Protein AF-A0A1J1LFQ1-F1 (afdb_monomer_lite)

pLDDT: mean 89.65, std 11.05, range [34.69, 97.81]

Organism: NCBI:txid671072

Structure (mmCIF, N/CA/C/O backbone):
data_AF-A0A1J1LFQ1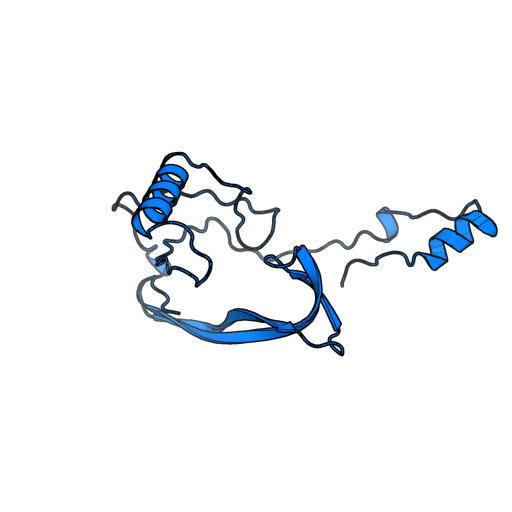-F1
#
_entry.id   AF-A0A1J1LFQ1-F1
#
loop_
_atom_site.group_PDB
_atom_site.id
_atom_site.type_symbol
_atom_site.label_atom_id
_atom_site.label_alt_id
_atom_site.label_comp_id
_atom_site.label_asym_id
_atom_site.label_entity_id
_atom_site.label_seq_id
_atom_site.pdbx_PDB_ins_code
_atom_site.Cartn_x
_atom_site.Cartn_y
_atom_site.Cartn_z
_atom_site.occupancy
_atom_site.B_iso_or_equiv
_atom_site.auth_seq_id
_atom_site.auth_comp_id
_atom_site.auth_asym_id
_atom_site.auth_atom_id
_atom_site.pdbx_PDB_model_num
ATOM 1 N N . MET A 1 1 ? 5.765 -21.261 -11.600 1.00 34.69 1 MET A N 1
ATOM 2 C CA . MET A 1 1 ? 4.739 -21.231 -12.671 1.00 34.69 1 MET A CA 1
ATOM 3 C C . MET A 1 1 ? 4.494 -19.785 -13.123 1.00 34.69 1 MET A C 1
ATOM 5 O O . MET A 1 1 ? 3.466 -19.177 -12.833 1.00 34.69 1 MET A O 1
ATOM 9 N N . GLY A 1 2 ? 5.500 -19.190 -13.773 1.00 42.66 2 GLY A N 1
ATOM 10 C CA . GLY A 1 2 ? 5.435 -17.829 -14.324 1.00 42.66 2 GLY A CA 1
ATOM 11 C C . GLY A 1 2 ? 4.774 -17.834 -15.700 1.00 42.66 2 GLY A C 1
ATOM 12 O O . GLY A 1 2 ? 4.699 -18.885 -16.325 1.00 42.66 2 GLY A O 1
ATOM 13 N N . GLN A 1 3 ? 4.252 -16.693 -16.153 1.00 44.97 3 GLN A N 1
ATOM 14 C CA . GLN A 1 3 ? 3.722 -16.590 -17.514 1.00 44.97 3 GLN A CA 1
ATOM 15 C C . GLN A 1 3 ? 4.859 -16.904 -18.483 1.00 44.97 3 GLN A C 1
ATOM 17 O O . GLN A 1 3 ? 5.883 -16.218 -18.464 1.00 44.97 3 GLN A O 1
ATOM 22 N N . SER A 1 4 ? 4.678 -17.937 -19.299 1.00 57.62 4 SER A N 1
ATOM 23 C CA . SER A 1 4 ? 5.441 -18.091 -20.527 1.00 57.62 4 SER A CA 1
ATOM 24 C C . SER A 1 4 ? 5.160 -16.848 -21.367 1.00 57.62 4 SER A C 1
ATOM 26 O O . SER A 1 4 ? 4.022 -16.513 -21.689 1.00 57.62 4 SER A O 1
ATOM 28 N N . LYS A 1 5 ? 6.211 -16.076 -21.625 1.00 65.38 5 LYS A N 1
ATOM 29 C CA . LYS A 1 5 ? 6.199 -15.109 -22.713 1.00 65.38 5 LYS A CA 1
ATOM 30 C C . LYS A 1 5 ? 6.789 -15.850 -23.896 1.00 65.38 5 LYS A C 1
ATOM 32 O O . LYS A 1 5 ? 7.931 -16.299 -23.801 1.00 65.38 5 LYS A O 1
ATOM 37 N N . ILE A 1 6 ? 6.046 -15.969 -24.994 1.00 75.44 6 ILE A N 1
ATOM 38 C CA . ILE A 1 6 ? 6.620 -16.514 -26.225 1.00 75.44 6 ILE A CA 1
ATOM 39 C C . ILE A 1 6 ? 7.834 -15.668 -26.598 1.00 75.44 6 ILE A C 1
ATOM 41 O O . ILE A 1 6 ? 7.765 -14.436 -26.644 1.00 75.44 6 ILE A O 1
ATOM 45 N N . ALA A 1 7 ? 8.948 -16.335 -26.875 1.00 78.88 7 ALA A N 1
ATOM 46 C CA . ALA A 1 7 ? 10.135 -15.660 -27.350 1.00 78.88 7 ALA A CA 1
ATOM 47 C C . ALA A 1 7 ? 9.865 -15.011 -28.717 1.00 78.88 7 ALA A C 1
ATOM 49 O O . ALA A 1 7 ? 9.304 -15.624 -29.625 1.00 78.88 7 ALA A O 1
ATOM 50 N N . VAL A 1 8 ? 10.323 -13.770 -28.893 1.00 79.56 8 VAL A N 1
ATOM 51 C CA . VAL A 1 8 ? 10.188 -13.032 -30.163 1.00 79.56 8 VAL A CA 1
ATOM 52 C C . VAL A 1 8 ? 10.818 -13.800 -31.334 1.00 79.56 8 VAL A C 1
ATOM 54 O O . VAL A 1 8 ? 10.332 -13.715 -32.460 1.00 79.56 8 VAL A O 1
ATOM 57 N N . SER A 1 9 ? 11.871 -14.580 -31.078 1.00 81.94 9 SER A N 1
ATOM 58 C CA . SER A 1 9 ? 12.493 -15.469 -32.065 1.00 81.94 9 SER A CA 1
ATOM 59 C C . SER A 1 9 ? 11.506 -16.492 -32.629 1.00 81.94 9 SER A C 1
ATOM 61 O O . SER A 1 9 ? 11.421 -16.632 -33.843 1.00 81.94 9 SER A O 1
ATOM 63 N N . THR A 1 10 ? 10.707 -17.134 -31.776 1.00 82.56 10 THR A N 1
ATOM 64 C CA . THR A 1 10 ? 9.699 -18.124 -32.179 1.00 82.56 10 THR A CA 1
ATOM 65 C C . THR A 1 10 ? 8.657 -17.518 -33.118 1.00 82.56 10 THR A C 1
ATOM 67 O O . THR A 1 10 ? 8.334 -18.104 -34.149 1.00 82.56 10 THR A O 1
ATOM 70 N N . VAL A 1 11 ? 8.190 -16.301 -32.821 1.00 82.25 11 VAL A N 1
ATOM 71 C CA . VAL A 1 11 ? 7.231 -15.582 -33.678 1.00 82.25 11 VAL A CA 1
ATOM 72 C C . VAL A 1 11 ? 7.855 -15.220 -35.029 1.00 82.25 11 VAL A C 1
ATOM 74 O O . VAL A 1 11 ? 7.213 -15.375 -36.067 1.00 82.25 11 VAL A O 1
ATOM 77 N N . LYS A 1 12 ? 9.123 -14.786 -35.047 1.00 83.00 12 LYS A N 1
ATOM 78 C CA . LYS A 1 12 ? 9.848 -14.507 -36.299 1.00 83.00 12 LYS A CA 1
ATOM 79 C C . LYS A 1 12 ? 9.986 -15.756 -37.170 1.00 83.00 12 LYS A C 1
ATOM 81 O O . LYS A 1 12 ? 9.823 -15.659 -38.385 1.00 83.00 12 LYS A O 1
ATOM 86 N N . THR A 1 13 ? 10.239 -16.918 -36.569 1.00 85.12 13 THR A N 1
ATOM 87 C CA . THR A 1 13 ? 10.294 -18.202 -37.282 1.00 85.12 13 THR A CA 1
ATOM 88 C C . THR A 1 13 ? 8.940 -18.576 -37.880 1.00 85.12 13 THR A C 1
ATOM 90 O O . THR A 1 13 ? 8.891 -18.992 -39.034 1.00 85.12 13 THR A O 1
ATOM 93 N N . TRP A 1 14 ? 7.828 -18.379 -37.164 1.00 85.44 14 TRP A N 1
ATOM 94 C CA . TRP A 1 14 ? 6.490 -18.602 -37.734 1.00 85.44 14 TRP A CA 1
ATOM 95 C C . TRP A 1 14 ? 6.224 -17.705 -38.946 1.00 85.44 14 TRP A C 1
ATOM 97 O O . TRP A 1 14 ? 5.754 -18.179 -39.974 1.00 85.44 14 TRP A O 1
ATOM 107 N N . ALA A 1 15 ? 6.615 -16.432 -38.870 1.00 79.56 15 ALA A N 1
ATOM 108 C CA . ALA A 1 15 ? 6.422 -15.485 -39.966 1.00 79.56 15 ALA A CA 1
ATOM 109 C C . ALA A 1 15 ? 7.244 -15.803 -41.232 1.00 79.56 15 ALA A C 1
ATOM 111 O O . ALA A 1 15 ? 6.883 -15.348 -42.313 1.00 79.56 15 ALA A O 1
ATOM 112 N N . THR A 1 16 ? 8.348 -16.549 -41.114 1.00 82.81 16 THR A N 1
ATOM 113 C CA . THR A 1 16 ? 9.297 -16.772 -42.223 1.00 82.81 16 THR A CA 1
ATOM 114 C C . THR A 1 16 ? 9.372 -18.218 -42.707 1.00 82.81 16 THR A C 1
ATOM 116 O O . THR A 1 16 ? 9.539 -18.442 -43.900 1.00 82.81 16 THR A O 1
ATOM 119 N N . GLN A 1 17 ? 9.265 -19.199 -41.810 1.00 79.38 17 GLN A N 1
ATOM 120 C CA . GLN A 1 17 ? 9.568 -20.610 -42.093 1.00 79.38 17 GLN A CA 1
ATOM 121 C C . GLN A 1 17 ? 8.391 -21.555 -41.820 1.00 79.38 17 GLN A C 1
ATOM 123 O O . GLN A 1 17 ? 8.373 -22.664 -42.345 1.00 79.38 17 GLN A O 1
ATOM 128 N N . ASN A 1 18 ? 7.407 -21.150 -41.011 1.00 75.38 18 ASN A N 1
ATOM 129 C CA . ASN A 1 18 ? 6.236 -21.975 -40.709 1.00 75.38 18 ASN A CA 1
ATOM 130 C C . ASN A 1 18 ? 4.977 -21.105 -40.519 1.00 75.38 18 ASN A C 1
ATOM 132 O O . ASN A 1 18 ? 4.600 -20.829 -39.375 1.00 75.38 18 ASN A O 1
ATOM 136 N N . PRO A 1 19 ? 4.307 -20.700 -41.618 1.00 73.38 19 PRO A N 1
ATOM 137 C CA . PRO A 1 19 ? 3.166 -19.776 -41.585 1.00 73.38 19 PRO A CA 1
ATOM 138 C C . PRO A 1 19 ? 1.955 -20.299 -40.800 1.00 73.38 19 PRO A C 1
ATOM 140 O O . PRO A 1 19 ? 1.086 -19.528 -40.407 1.00 73.38 19 PRO A O 1
ATOM 143 N N . SER A 1 20 ? 1.888 -21.613 -40.565 1.00 78.38 20 SER A N 1
ATOM 144 C CA . SER A 1 20 ? 0.865 -22.268 -39.742 1.00 78.38 20 SER A CA 1
ATOM 145 C C . SER A 1 20 ? 1.135 -22.215 -38.233 1.00 78.38 20 SER A C 1
ATOM 147 O O . SER A 1 20 ? 0.287 -22.647 -37.446 1.00 78.38 20 SER A O 1
ATOM 149 N N . GLY A 1 21 ? 2.298 -21.705 -37.814 1.00 75.56 21 GLY A N 1
ATOM 150 C CA . GLY A 1 21 ? 2.629 -21.491 -36.411 1.00 75.56 21 GLY A CA 1
ATOM 151 C C . GLY A 1 21 ? 1.684 -20.478 -35.767 1.00 75.56 21 GLY A C 1
ATOM 152 O O . GLY A 1 21 ? 1.499 -19.371 -36.267 1.00 75.56 21 GLY A O 1
ATOM 153 N N . ARG A 1 22 ? 1.064 -20.860 -34.652 1.00 72.75 22 ARG A N 1
ATOM 154 C CA . ARG A 1 22 ? 0.076 -20.044 -33.941 1.00 72.75 22 ARG A CA 1
ATOM 155 C C . ARG A 1 22 ? 0.256 -20.175 -32.442 1.00 72.75 22 ARG A C 1
ATOM 157 O O . ARG A 1 22 ? 0.596 -21.244 -31.945 1.00 72.75 22 ARG A O 1
ATOM 164 N N . TYR A 1 23 ? -0.014 -19.088 -31.728 1.00 74.56 23 TYR A N 1
ATOM 165 C CA . TYR A 1 23 ? -0.082 -19.118 -30.276 1.00 74.56 23 TYR A CA 1
ATOM 166 C C . TYR A 1 23 ? -1.458 -19.596 -29.823 1.00 74.56 23 TYR A C 1
ATOM 168 O O . TYR A 1 23 ? -2.465 -18.921 -30.046 1.00 74.56 23 TYR A O 1
ATOM 176 N N . LEU A 1 24 ? -1.501 -20.759 -29.181 1.00 72.56 24 LEU A N 1
ATOM 177 C CA . LEU A 1 24 ? -2.726 -21.320 -28.635 1.00 72.56 24 LEU A CA 1
ATOM 178 C C . LEU A 1 24 ? -2.850 -20.917 -27.166 1.00 72.56 24 LEU A C 1
ATOM 180 O O . LEU A 1 24 ? -2.272 -21.528 -26.275 1.00 72.56 24 LEU A O 1
ATOM 184 N N . ILE A 1 25 ? -3.657 -19.883 -26.916 1.00 68.75 25 ILE A N 1
ATOM 185 C CA . ILE A 1 25 ? -3.919 -19.348 -25.568 1.00 68.75 25 ILE A CA 1
ATOM 186 C C . ILE A 1 25 ? -4.398 -20.448 -24.607 1.00 68.75 25 ILE A C 1
ATOM 188 O O . ILE A 1 25 ? -4.095 -20.395 -23.421 1.00 68.75 25 ILE A O 1
ATOM 192 N N . ASN A 1 26 ? -5.135 -21.447 -25.101 1.00 69.62 26 ASN A N 1
ATOM 193 C CA . ASN A 1 26 ? -5.622 -22.557 -24.280 1.00 69.62 26 ASN A CA 1
ATOM 194 C C . ASN A 1 26 ? -4.504 -23.481 -23.774 1.00 69.62 26 ASN A C 1
ATOM 196 O O . ASN A 1 26 ? -4.653 -24.042 -22.695 1.00 69.62 26 ASN A O 1
ATOM 200 N N . GLU A 1 27 ? -3.401 -23.615 -24.513 1.00 71.69 27 GLU A N 1
ATOM 201 C CA . GLU A 1 27 ? -2.263 -24.472 -24.146 1.00 71.69 27 GLU A CA 1
ATOM 202 C C . GLU A 1 27 ? -1.283 -23.755 -23.205 1.00 71.69 27 GLU A C 1
ATOM 204 O O . GLU A 1 27 ? -0.598 -24.404 -22.421 1.00 71.69 27 GLU A O 1
ATOM 209 N N . ASP A 1 28 ? -1.267 -22.416 -23.226 1.00 68.12 28 ASP A N 1
ATOM 210 C CA . ASP A 1 28 ? -0.431 -21.573 -22.351 1.00 68.12 28 ASP A CA 1
ATOM 211 C C . ASP A 1 28 ? -1.232 -20.882 -21.222 1.00 68.12 28 ASP A C 1
ATOM 213 O O . ASP A 1 28 ? -0.798 -19.934 -20.556 1.00 68.12 28 ASP A O 1
ATOM 217 N N . ARG A 1 29 ? -2.463 -21.346 -20.980 1.00 64.50 29 ARG A N 1
ATOM 218 C CA . ARG A 1 29 ? -3.278 -20.890 -19.852 1.00 64.50 29 ARG A CA 1
ATOM 219 C C . ARG A 1 29 ? -2.776 -21.548 -18.572 1.00 64.50 29 ARG A C 1
ATOM 221 O O . ARG A 1 29 ? -3.177 -22.651 -18.218 1.00 64.50 29 ARG A O 1
ATOM 228 N N . SER A 1 30 ? -1.960 -20.829 -17.805 1.00 64.69 30 SER A N 1
ATOM 229 C CA . SER A 1 30 ? -1.726 -21.204 -16.410 1.00 64.69 30 SER A CA 1
ATOM 230 C C . SER A 1 30 ? -2.987 -20.902 -15.589 1.00 64.69 30 SER A C 1
ATOM 232 O O . SER A 1 30 ? -3.259 -19.731 -15.306 1.00 64.69 30 SER A O 1
ATOM 234 N N . GLN A 1 31 ? -3.748 -21.923 -15.185 1.00 68.81 31 GLN A N 1
ATOM 235 C CA . GLN A 1 31 ? -4.718 -21.759 -14.100 1.00 68.81 31 GLN A CA 1
ATOM 236 C C . GLN A 1 31 ? -3.943 -21.446 -12.819 1.00 68.81 31 GLN A C 1
ATOM 238 O O . GLN A 1 31 ? -3.181 -22.272 -12.319 1.00 68.81 31 GLN A O 1
ATOM 243 N N . ARG A 1 32 ? -4.081 -20.216 -12.325 1.00 73.31 32 ARG A N 1
ATOM 244 C CA . ARG A 1 32 ? -3.477 -19.798 -11.062 1.00 73.31 32 ARG A CA 1
ATOM 245 C C . ARG A 1 32 ? -4.560 -19.747 -10.004 1.00 73.31 32 ARG A C 1
ATOM 247 O O . ARG A 1 32 ? -5.450 -18.907 -10.072 1.00 73.31 32 ARG A O 1
ATOM 254 N N . ASN A 1 33 ? -4.447 -20.629 -9.022 1.00 85.69 33 ASN A N 1
ATOM 255 C CA . ASN A 1 33 ? -5.247 -20.555 -7.808 1.00 85.69 33 ASN A CA 1
ATOM 256 C C . ASN A 1 33 ? -4.560 -19.586 -6.845 1.00 85.69 33 ASN A C 1
ATOM 258 O O . ASN A 1 33 ? -3.351 -19.680 -6.628 1.00 85.69 33 ASN A O 1
ATOM 262 N N . HIS A 1 34 ? -5.313 -18.626 -6.317 1.00 87.75 34 HIS A N 1
ATOM 263 C CA . HIS A 1 34 ? -4.808 -17.612 -5.397 1.00 87.75 34 HIS A CA 1
ATOM 264 C C . HIS A 1 34 ? -5.490 -17.802 -4.042 1.00 87.75 34 HIS A C 1
ATOM 266 O O . HIS A 1 34 ? -6.712 -17.915 -3.975 1.00 87.75 34 HIS A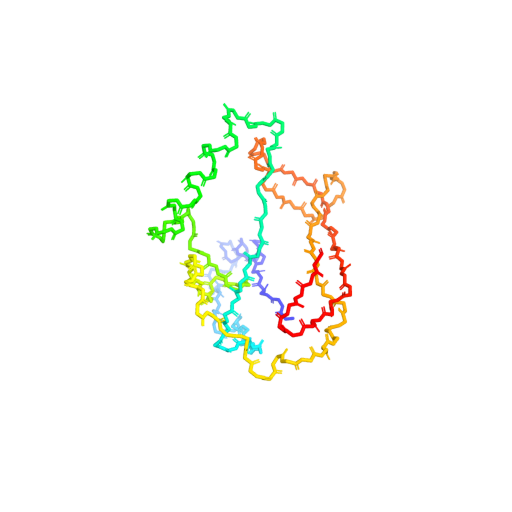 O 1
ATOM 272 N N . VAL A 1 35 ? -4.705 -17.802 -2.966 1.00 93.94 35 VAL A N 1
ATOM 273 C CA . VAL A 1 35 ? -5.226 -17.629 -1.607 1.00 93.94 35 VAL A CA 1
ATOM 274 C C . VAL A 1 35 ? -5.151 -16.141 -1.306 1.00 93.94 35 VAL A C 1
ATOM 276 O O . VAL A 1 35 ? -4.072 -15.552 -1.366 1.00 93.94 35 VAL A O 1
ATOM 279 N N . VAL A 1 36 ? -6.301 -15.525 -1.054 1.00 94.50 36 VAL A N 1
ATOM 280 C CA . VAL A 1 36 ? -6.418 -14.074 -0.880 1.00 94.50 36 VAL A CA 1
ATOM 281 C C . VAL A 1 36 ? -7.176 -13.751 0.392 1.00 94.50 36 VAL A C 1
ATOM 283 O O . VAL A 1 36 ? -8.016 -14.529 0.844 1.00 94.50 36 VAL A O 1
ATOM 286 N N . LEU A 1 37 ? -6.881 -12.583 0.956 1.00 95.19 37 LEU A N 1
ATOM 287 C CA . LEU A 1 37 ? -7.660 -12.045 2.059 1.00 95.19 37 LEU A CA 1
ATOM 288 C C . LEU A 1 37 ? -9.044 -11.622 1.557 1.00 95.19 37 LEU A C 1
ATOM 290 O O . LEU A 1 37 ? -9.200 -11.170 0.421 1.00 95.19 37 LEU A O 1
ATOM 294 N N . LYS A 1 38 ? -10.052 -11.766 2.416 1.00 94.81 38 LYS A N 1
ATOM 295 C CA . LYS A 1 38 ? -11.450 -11.464 2.106 1.00 94.81 38 LYS A CA 1
ATOM 296 C C . LYS A 1 38 ? -11.977 -10.426 3.089 1.00 94.81 38 LYS A C 1
ATOM 298 O O . LYS A 1 38 ? -11.708 -10.538 4.277 1.00 94.81 38 LYS A O 1
ATOM 303 N N . ASN A 1 39 ? -1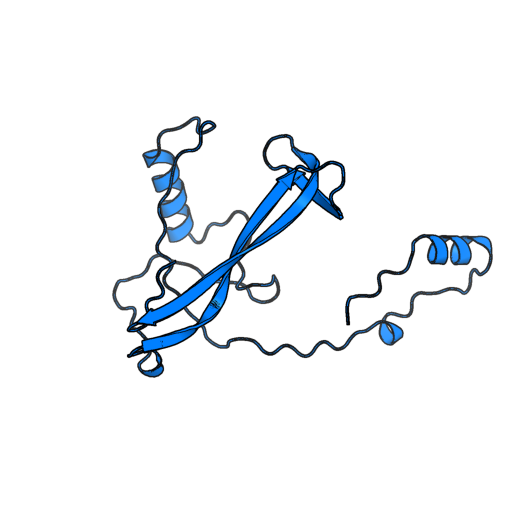2.758 -9.468 2.586 1.00 94.69 39 ASN A N 1
ATOM 304 C CA . ASN A 1 39 ? -13.442 -8.444 3.386 1.00 94.69 39 ASN A CA 1
ATOM 305 C C . ASN A 1 39 ? -12.502 -7.684 4.339 1.00 94.69 39 ASN A C 1
ATOM 307 O O . ASN A 1 39 ? -12.801 -7.518 5.517 1.00 94.69 39 ASN A O 1
ATOM 311 N N . VAL A 1 40 ? -11.352 -7.245 3.825 1.00 94.88 40 VAL A N 1
ATOM 312 C CA . VAL A 1 40 ? -10.373 -6.486 4.610 1.00 94.88 40 VAL A CA 1
ATOM 313 C C . VAL A 1 40 ? -10.663 -4.990 4.577 1.00 94.88 40 VAL A C 1
ATOM 315 O O . VAL A 1 40 ? -11.083 -4.450 3.554 1.00 94.88 40 VAL A O 1
ATOM 318 N N . ALA A 1 41 ? -10.370 -4.324 5.688 1.00 95.19 41 ALA A N 1
ATOM 319 C CA . ALA A 1 41 ? -10.350 -2.877 5.818 1.00 95.19 41 ALA A CA 1
ATOM 320 C C . ALA A 1 41 ? -9.156 -2.495 6.701 1.00 95.19 41 ALA A C 1
ATOM 322 O O . ALA A 1 41 ? -8.848 -3.198 7.663 1.00 95.19 41 ALA A O 1
ATOM 323 N N . TYR A 1 42 ? -8.474 -1.405 6.355 1.00 95.56 42 TYR A N 1
ATOM 324 C CA . TYR A 1 42 ? -7.282 -0.943 7.061 1.00 95.56 42 TYR A CA 1
ATOM 325 C C . TYR A 1 42 ? -7.375 0.557 7.305 1.00 95.56 42 TYR A C 1
ATOM 327 O O . TYR A 1 42 ? -7.795 1.300 6.418 1.00 95.56 42 TYR A O 1
ATOM 335 N N . ILE A 1 43 ? -6.898 0.994 8.468 1.00 95.75 43 ILE A N 1
ATOM 336 C CA . ILE A 1 43 ? -6.556 2.393 8.715 1.00 95.75 43 ILE A CA 1
ATOM 337 C C . ILE A 1 43 ? -5.057 2.532 8.471 1.00 95.75 43 ILE A C 1
ATOM 339 O O . ILE A 1 43 ? -4.256 1.793 9.044 1.00 95.75 43 ILE A O 1
ATOM 343 N N . ILE A 1 44 ? -4.683 3.458 7.591 1.00 95.50 44 ILE A N 1
ATOM 344 C CA . ILE A 1 44 ? -3.288 3.731 7.251 1.00 95.50 44 ILE A CA 1
ATOM 345 C C . ILE A 1 44 ? -2.931 5.095 7.827 1.00 95.50 44 ILE A C 1
ATOM 347 O O . ILE A 1 44 ? -3.446 6.112 7.366 1.00 95.50 44 ILE A O 1
ATOM 351 N N . ASP A 1 45 ? -2.033 5.101 8.806 1.00 95.19 45 ASP A N 1
ATOM 352 C CA . ASP A 1 45 ? -1.411 6.323 9.308 1.00 95.19 45 ASP A CA 1
ATOM 353 C C . ASP A 1 45 ? -0.178 6.658 8.459 1.00 95.19 45 ASP A C 1
ATOM 355 O O . ASP A 1 45 ? 0.650 5.789 8.163 1.00 95.19 45 ASP A O 1
ATOM 359 N N . PHE A 1 46 ? -0.076 7.909 8.016 1.00 94.69 46 PHE A N 1
ATOM 360 C CA . PHE A 1 46 ? 1.035 8.378 7.200 1.00 94.69 46 PHE A CA 1
ATOM 361 C C . PHE A 1 46 ? 1.297 9.872 7.399 1.00 94.69 46 PHE A C 1
ATOM 363 O O . PHE A 1 46 ? 0.388 10.676 7.598 1.00 94.69 46 PHE A O 1
ATOM 370 N N . SER A 1 47 ? 2.562 10.260 7.241 1.00 94.88 47 SER A N 1
ATOM 371 C CA . SER A 1 47 ? 3.012 11.650 7.231 1.00 94.88 47 SER A CA 1
ATOM 372 C C . SER A 1 47 ? 3.547 12.046 5.856 1.00 94.88 47 SER A C 1
ATOM 374 O O . SER A 1 47 ? 4.149 11.250 5.131 1.00 94.88 47 SER A O 1
ATOM 376 N N . LEU A 1 48 ? 3.342 13.311 5.486 1.00 95.06 48 LEU A N 1
ATOM 377 C CA . LEU A 1 48 ? 3.958 13.897 4.300 1.00 95.06 48 LEU A CA 1
ATOM 378 C C . LEU A 1 48 ? 5.299 14.526 4.683 1.00 95.06 48 LEU A C 1
ATOM 380 O O . LEU A 1 48 ? 5.390 15.271 5.654 1.00 95.06 48 LEU A O 1
ATOM 384 N N . HIS A 1 49 ? 6.330 14.266 3.884 1.00 95.00 49 HIS A N 1
ATOM 385 C CA . HIS A 1 49 ? 7.635 14.907 4.011 1.00 95.00 49 HIS A CA 1
ATOM 386 C C . HIS A 1 49 ? 8.010 15.542 2.676 1.00 95.00 49 HIS A C 1
ATOM 388 O O . HIS A 1 49 ? 7.892 14.908 1.625 1.00 95.00 49 HIS A O 1
ATOM 394 N N . LEU A 1 50 ? 8.458 16.798 2.713 1.00 94.62 50 LEU A N 1
ATOM 395 C CA . LEU A 1 50 ? 8.925 17.476 1.511 1.00 94.62 50 LEU A CA 1
ATOM 396 C C . LEU A 1 50 ? 10.243 16.861 1.049 1.00 94.62 50 LEU A C 1
ATOM 398 O O . LEU A 1 50 ? 11.163 16.644 1.835 1.00 94.62 50 LEU A O 1
ATOM 402 N N . THR A 1 51 ? 10.333 16.604 -0.250 1.00 92.50 51 THR A N 1
ATOM 403 C CA . THR A 1 51 ? 11.603 16.270 -0.889 1.00 92.50 51 THR A CA 1
ATOM 404 C C . THR A 1 51 ? 12.337 17.553 -1.265 1.00 92.50 51 THR A C 1
ATOM 406 O O . THR A 1 51 ? 11.748 18.633 -1.319 1.00 92.50 51 THR A O 1
ATOM 409 N N . THR A 1 52 ? 13.613 17.433 -1.627 1.00 91.81 52 THR A N 1
ATOM 410 C CA . THR A 1 52 ? 14.419 18.552 -2.148 1.00 91.81 52 THR A CA 1
ATOM 411 C C . THR A 1 52 ? 13.872 19.162 -3.445 1.00 91.81 52 THR A C 1
ATOM 413 O O . THR A 1 52 ? 14.349 20.205 -3.877 1.00 91.81 52 THR A O 1
ATOM 416 N N . LYS A 1 53 ? 12.878 18.525 -4.074 1.00 87.62 53 LYS A N 1
ATOM 417 C CA . LYS A 1 53 ? 12.253 18.949 -5.336 1.00 87.62 53 LYS A CA 1
ATOM 418 C C . LYS A 1 53 ? 10.889 19.597 -5.150 1.00 87.62 53 LYS A C 1
ATOM 420 O O . LYS A 1 53 ? 10.254 19.958 -6.138 1.0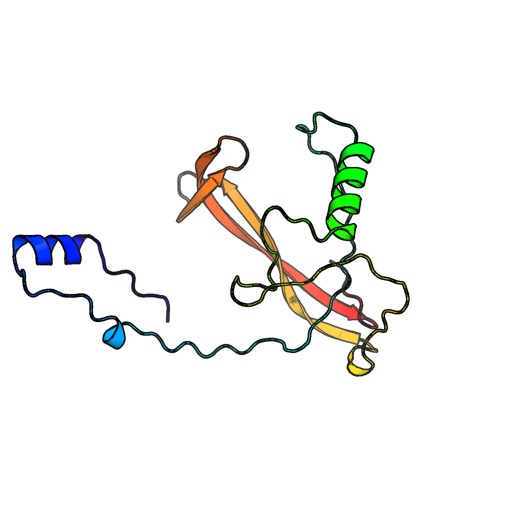0 87.62 53 LYS A O 1
ATOM 425 N N . ALA A 1 54 ? 10.402 19.684 -3.916 1.00 92.56 54 ALA A N 1
ATOM 426 C CA . ALA A 1 54 ? 9.135 20.332 -3.643 1.00 92.56 54 ALA A CA 1
ATOM 427 C C . ALA A 1 54 ? 9.216 21.814 -4.036 1.00 92.56 54 ALA A C 1
ATOM 429 O O . ALA A 1 54 ? 10.073 22.547 -3.555 1.00 92.56 54 ALA A O 1
ATOM 430 N N . THR A 1 55 ? 8.305 22.255 -4.901 1.00 95.31 55 THR A N 1
ATOM 431 C CA . THR A 1 55 ? 8.222 23.655 -5.355 1.00 95.31 55 THR A CA 1
ATOM 432 C C . THR A 1 55 ? 7.210 24.480 -4.561 1.00 95.31 55 THR A C 1
ATOM 434 O O . THR A 1 55 ? 6.971 25.639 -4.872 1.00 95.31 55 THR A O 1
ATOM 437 N N . GLU A 1 56 ? 6.554 23.868 -3.580 1.00 96.81 56 GLU A N 1
ATOM 438 C CA . GLU A 1 56 ? 5.401 24.412 -2.866 1.00 96.81 56 GLU A CA 1
ATOM 439 C C . GLU A 1 56 ? 5.511 24.040 -1.382 1.00 96.81 56 GLU A C 1
ATOM 441 O O . GLU A 1 56 ? 6.184 23.057 -1.053 1.00 96.81 56 GLU A O 1
ATOM 446 N N . PRO A 1 57 ? 4.857 24.782 -0.474 1.00 96.62 57 PRO A N 1
ATOM 447 C CA . PRO A 1 57 ? 4.846 24.449 0.945 1.00 96.62 57 PRO A CA 1
ATOM 448 C C . PRO A 1 57 ? 4.053 23.166 1.232 1.00 96.62 57 PRO A C 1
ATOM 450 O O . PRO A 1 57 ? 3.144 22.785 0.488 1.00 96.62 57 PRO A O 1
ATOM 453 N N . ILE A 1 58 ? 4.372 22.519 2.357 1.00 97.06 58 ILE A N 1
ATOM 454 C CA . ILE A 1 58 ? 3.736 21.266 2.795 1.00 97.06 58 ILE A CA 1
ATOM 455 C C . ILE A 1 58 ? 2.213 21.385 2.921 1.00 97.06 58 ILE A C 1
ATOM 457 O O . ILE A 1 58 ? 1.500 20.482 2.482 1.00 97.06 58 ILE A O 1
ATOM 461 N N . ASP A 1 59 ? 1.715 22.529 3.393 1.00 97.56 59 ASP A N 1
ATOM 462 C CA . ASP A 1 59 ? 0.284 22.784 3.589 1.00 97.56 59 ASP A CA 1
ATOM 463 C C . ASP A 1 59 ? -0.510 22.677 2.284 1.00 97.56 59 ASP A C 1
ATOM 465 O O . ASP A 1 59 ? -1.625 22.153 2.263 1.00 97.56 59 ASP A O 1
ATOM 469 N N . LYS A 1 60 ? 0.081 23.099 1.157 1.00 97.25 60 LYS A N 1
ATOM 470 C CA . LYS A 1 60 ? -0.557 22.984 -0.161 1.00 97.25 60 LYS A CA 1
ATOM 471 C C . LYS A 1 60 ? -0.705 21.523 -0.572 1.00 97.25 60 LYS A C 1
ATOM 473 O O . LYS A 1 60 ? -1.761 21.123 -1.063 1.00 97.25 60 LYS A O 1
ATOM 478 N N . TYR A 1 61 ? 0.334 20.713 -0.372 1.00 96.62 61 TYR A N 1
ATOM 479 C CA . TYR A 1 61 ? 0.278 19.283 -0.676 1.00 96.62 61 TYR A CA 1
ATOM 480 C C . TYR A 1 61 ? -0.701 18.547 0.233 1.00 96.62 61 TYR A C 1
ATOM 482 O O . TYR A 1 61 ? -1.464 17.715 -0.258 1.00 96.62 61 TYR A O 1
ATOM 490 N N . TYR A 1 62 ? -0.722 18.892 1.522 1.00 97.06 62 TYR A N 1
ATOM 491 C CA . TYR A 1 62 ? -1.696 18.370 2.471 1.00 97.06 62 TYR A CA 1
ATOM 492 C C . TYR A 1 62 ? -3.126 18.687 2.019 1.00 97.06 62 TYR A C 1
ATOM 494 O O . TYR A 1 62 ? -3.914 17.768 1.819 1.00 97.06 62 TYR A O 1
ATOM 502 N N . ALA A 1 63 ? -3.436 19.954 1.720 1.00 97.50 63 ALA A N 1
ATOM 503 C CA . ALA A 1 63 ? -4.762 20.362 1.255 1.00 97.50 63 ALA A CA 1
ATOM 504 C C . ALA A 1 63 ? -5.192 19.643 -0.039 1.00 97.50 63 ALA A C 1
ATOM 506 O O . ALA A 1 63 ? -6.350 19.246 -0.187 1.00 97.50 63 ALA A O 1
ATOM 507 N N . ILE A 1 64 ? -4.267 19.435 -0.986 1.00 96.75 64 ILE A N 1
ATOM 508 C CA . ILE A 1 64 ? -4.538 18.662 -2.208 1.00 96.75 64 ILE A CA 1
ATOM 509 C C . ILE A 1 64 ? -4.832 17.194 -1.879 1.00 96.75 64 ILE A C 1
ATOM 511 O O . ILE A 1 64 ? -5.752 1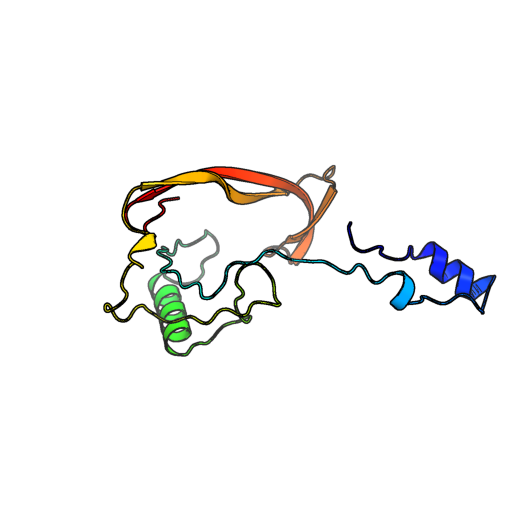6.626 -2.471 1.00 96.75 64 ILE A O 1
ATOM 515 N N . CYS A 1 65 ? -4.056 16.584 -0.980 1.00 96.44 65 CYS A N 1
ATOM 516 C CA . CYS A 1 65 ? -4.238 15.200 -0.552 1.00 96.44 65 CYS A CA 1
ATOM 517 C C . CYS A 1 65 ? -5.601 15.016 0.127 1.00 96.44 65 CYS A C 1
ATOM 519 O O . CYS A 1 65 ? -6.401 14.205 -0.336 1.00 96.44 65 CYS A O 1
ATOM 521 N N . SER A 1 66 ? -5.913 15.842 1.129 1.00 96.56 66 SER A N 1
ATOM 522 C CA . SER A 1 66 ? -7.168 15.770 1.882 1.00 96.56 66 SER A CA 1
ATOM 523 C C . SER A 1 66 ? -8.385 15.948 0.981 1.00 96.56 66 SER A C 1
ATOM 525 O O . SER A 1 66 ? -9.252 15.078 0.942 1.00 96.56 66 SER A O 1
ATOM 527 N N . ARG A 1 67 ? -8.391 16.981 0.125 1.00 97.62 67 ARG A N 1
ATOM 528 C CA . ARG A 1 67 ? -9.479 17.202 -0.843 1.00 97.62 67 ARG A CA 1
ATOM 529 C C . ARG A 1 67 ? -9.676 16.012 -1.786 1.00 97.62 67 ARG A C 1
ATOM 531 O O . ARG A 1 67 ? -10.789 15.749 -2.241 1.00 97.62 67 ARG A O 1
ATOM 538 N N . ARG A 1 68 ? -8.590 15.337 -2.171 1.00 97.12 68 ARG A N 1
ATOM 539 C CA . ARG A 1 68 ? -8.657 14.157 -3.041 1.00 97.12 68 ARG A CA 1
ATOM 540 C C . ARG A 1 68 ? -9.237 12.956 -2.305 1.00 97.12 68 ARG A C 1
ATOM 542 O O . ARG A 1 68 ? -10.077 12.283 -2.889 1.00 97.12 68 ARG A O 1
ATOM 549 N N . ILE A 1 69 ? -8.844 12.735 -1.053 1.00 96.56 69 ILE A N 1
ATOM 550 C CA . ILE A 1 69 ? -9.398 11.678 -0.198 1.00 96.56 69 ILE A CA 1
ATOM 551 C C . ILE A 1 69 ? -10.899 11.895 0.009 1.00 96.56 69 ILE A C 1
ATOM 553 O O . ILE A 1 69 ? -11.682 11.006 -0.308 1.00 96.56 69 ILE A O 1
ATOM 557 N N . GLU A 1 70 ? -11.310 13.098 0.412 1.00 95.88 70 GLU A N 1
ATOM 558 C CA . GLU A 1 70 ? -12.722 13.457 0.631 1.00 95.88 70 GLU A CA 1
ATOM 559 C C . GLU A 1 70 ? -13.600 13.234 -0.604 1.00 95.88 70 GLU A C 1
ATOM 561 O O . GLU A 1 70 ? -14.749 12.819 -0.497 1.00 95.88 70 GLU A O 1
ATOM 566 N N . ARG A 1 71 ? -13.067 13.515 -1.798 1.00 96.56 71 ARG A N 1
ATOM 567 C CA . ARG A 1 71 ? -13.805 13.386 -3.064 1.00 96.56 71 ARG A CA 1
ATOM 568 C C . ARG A 1 71 ? -13.612 12.035 -3.756 1.00 96.56 71 ARG A C 1
ATOM 570 O O . ARG A 1 71 ? -14.084 11.882 -4.881 1.00 96.56 71 ARG A O 1
ATOM 577 N N . GLY A 1 72 ? -12.852 11.107 -3.169 1.00 95.56 72 GLY A N 1
ATOM 578 C CA . GLY A 1 72 ? -12.480 9.840 -3.812 1.00 95.56 72 GLY A CA 1
ATOM 579 C C . GLY A 1 72 ? -11.660 10.005 -5.103 1.00 95.56 72 GLY A C 1
ATOM 580 O O . GLY A 1 72 ? -11.660 9.133 -5.970 1.00 95.56 72 GLY A O 1
ATOM 581 N N . GLN A 1 73 ? -10.969 11.135 -5.280 1.00 96.94 73 GLN A N 1
ATOM 582 C CA . GLN A 1 73 ? -10.191 11.431 -6.484 1.00 96.94 73 GLN A CA 1
ATOM 583 C C . GLN A 1 73 ? -8.796 10.812 -6.401 1.00 96.94 73 GLN A C 1
ATOM 585 O O . GLN A 1 73 ? -8.008 11.127 -5.512 1.00 96.94 73 GLN A O 1
ATOM 590 N N . CYS A 1 74 ? -8.427 10.007 -7.393 1.00 96.12 74 CYS A N 1
ATOM 591 C CA . CYS A 1 74 ? -7.107 9.393 -7.478 1.00 96.12 74 CYS A CA 1
ATOM 592 C C . CYS A 1 74 ? -6.522 9.524 -8.891 1.00 96.12 74 CYS A C 1
ATOM 594 O O . CYS A 1 74 ? -7.242 9.619 -9.880 1.00 96.12 74 CYS A O 1
ATOM 596 N N . PHE A 1 75 ? -5.190 9.558 -8.993 1.00 94.25 75 PHE A N 1
ATOM 597 C CA . PHE A 1 75 ? -4.516 9.538 -10.300 1.00 94.25 75 PHE A CA 1
ATOM 598 C C . PHE A 1 75 ? -4.633 8.162 -10.971 1.00 94.25 75 PHE A C 1
ATOM 600 O O . PHE A 1 75 ? -4.742 8.055 -12.189 1.00 94.25 75 PHE A O 1
ATOM 607 N N . LYS A 1 76 ? -4.601 7.104 -10.160 1.00 94.56 76 LYS A N 1
ATOM 608 C CA . LYS A 1 76 ? -4.866 5.721 -10.547 1.00 94.56 76 LYS A CA 1
ATOM 609 C C . LYS A 1 76 ? -5.725 5.103 -9.460 1.00 94.56 76 LYS A C 1
ATOM 611 O O . LYS A 1 76 ? -5.464 5.373 -8.288 1.00 94.56 76 LYS A O 1
ATOM 616 N N . GLN A 1 77 ? -6.673 4.257 -9.856 1.00 96.50 77 GLN A N 1
ATOM 617 C CA . GLN A 1 77 ? -7.468 3.488 -8.908 1.00 96.50 77 GLN A CA 1
ATOM 618 C C . GLN A 1 77 ? -6.525 2.683 -7.996 1.00 96.50 77 GLN A C 1
ATOM 620 O O . GLN A 1 77 ? -5.719 1.901 -8.519 1.00 96.50 77 GLN A O 1
ATOM 625 N N . PRO A 1 78 ? -6.564 2.889 -6.669 1.00 96.81 78 PRO A N 1
ATOM 626 C CA . PRO A 1 78 ? -5.757 2.103 -5.753 1.00 96.81 78 PRO A CA 1
ATOM 627 C C . PRO A 1 78 ? -6.234 0.652 -5.732 1.00 96.81 78 PRO A C 1
ATOM 629 O O . PRO A 1 78 ? -7.390 0.346 -6.030 1.00 96.81 78 PRO A O 1
ATOM 632 N N . CYS A 1 79 ? -5.328 -0.250 -5.374 1.00 97.38 79 CYS A N 1
ATOM 633 C CA . CYS A 1 79 ? -5.607 -1.674 -5.301 1.00 97.38 79 CYS A CA 1
ATOM 634 C C . CYS A 1 79 ? -4.917 -2.324 -4.098 1.00 97.38 79 CYS A C 1
ATOM 636 O O . CYS A 1 79 ? -3.829 -1.905 -3.697 1.00 97.38 79 CYS A O 1
ATOM 638 N N . LEU A 1 80 ? -5.528 -3.373 -3.552 1.00 96.81 80 LEU A N 1
ATOM 639 C CA . LEU A 1 80 ? -4.981 -4.175 -2.460 1.00 96.81 80 LEU A CA 1
ATOM 640 C C . LEU A 1 80 ? -4.069 -5.268 -3.032 1.00 96.81 80 LEU A C 1
ATOM 642 O O . LEU A 1 80 ? -4.495 -6.374 -3.356 1.00 96.81 80 LEU A O 1
ATOM 646 N N . GLY A 1 81 ? -2.789 -4.932 -3.196 1.00 93.75 81 GLY A N 1
ATOM 647 C CA . GLY A 1 81 ? -1.749 -5.840 -3.688 1.00 93.75 81 GLY A CA 1
ATOM 648 C C . GLY A 1 81 ? -1.668 -5.932 -5.214 1.00 93.75 81 GLY A C 1
ATOM 649 O O . GLY A 1 81 ? -0.626 -5.612 -5.782 1.00 93.75 81 GLY A O 1
ATOM 650 N N . VAL A 1 82 ? -2.751 -6.330 -5.890 1.00 93.00 82 VAL A N 1
ATOM 651 C CA . VAL A 1 82 ? -2.801 -6.482 -7.362 1.00 93.00 82 VAL A CA 1
ATOM 652 C C . VAL A 1 82 ? -4.022 -5.787 -7.969 1.00 93.00 82 VAL A C 1
ATOM 654 O O . VAL A 1 82 ? -4.994 -5.517 -7.269 1.00 93.00 82 VAL A O 1
ATOM 657 N N . ARG A 1 83 ? -3.978 -5.474 -9.274 1.00 93.69 83 ARG A N 1
ATOM 658 C CA . ARG A 1 83 ? -4.966 -4.607 -9.955 1.00 93.69 83 ARG A CA 1
ATOM 659 C C . ARG A 1 83 ? -6.385 -5.175 -9.986 1.00 93.69 83 ARG A C 1
ATOM 661 O O . ARG A 1 83 ? -7.333 -4.422 -10.167 1.00 93.69 83 ARG A O 1
ATOM 668 N N . GLU A 1 84 ? -6.518 -6.481 -9.824 1.00 93.44 84 GLU A N 1
ATOM 669 C CA . GLU A 1 84 ? -7.775 -7.215 -9.767 1.00 93.44 84 GLU A CA 1
ATOM 670 C C . GLU A 1 84 ? -8.576 -6.894 -8.492 1.00 93.44 84 GLU A C 1
ATOM 672 O O . GLU A 1 84 ? -9.800 -7.005 -8.496 1.00 93.44 84 GLU A O 1
ATOM 677 N N . PHE A 1 85 ? -7.911 -6.442 -7.420 1.00 95.31 85 PHE A N 1
ATOM 678 C CA . PHE A 1 85 ? -8.540 -6.095 -6.144 1.00 95.31 85 PHE A CA 1
ATOM 679 C C . PHE A 1 85 ? -8.541 -4.583 -5.944 1.00 95.31 85 PHE A C 1
ATOM 681 O O . PHE A 1 85 ? -7.653 -4.016 -5.309 1.00 95.31 85 PHE A O 1
ATOM 688 N N . THR A 1 86 ? -9.544 -3.918 -6.512 1.00 96.88 86 THR A N 1
ATOM 689 C CA . THR A 1 86 ? -9.734 -2.470 -6.349 1.00 96.88 86 THR A CA 1
ATOM 690 C C . THR A 1 86 ? -9.936 -2.105 -4.876 1.00 96.88 86 THR A C 1
ATOM 692 O O . THR A 1 86 ? -10.683 -2.772 -4.166 1.00 96.88 86 THR A O 1
ATOM 695 N N . ALA A 1 87 ? -9.277 -1.039 -4.425 1.00 97.25 87 ALA A N 1
ATOM 696 C CA . ALA A 1 87 ? -9.420 -0.501 -3.079 1.00 97.25 87 ALA A CA 1
ATOM 697 C C . ALA A 1 87 ? -10.343 0.723 -3.087 1.00 97.25 87 ALA A C 1
ATOM 699 O O . ALA A 1 87 ? -10.179 1.625 -3.912 1.00 97.25 87 ALA A O 1
ATOM 700 N N . ASN A 1 88 ? -11.270 0.763 -2.133 1.00 96.00 88 ASN A N 1
ATOM 701 C CA . ASN A 1 88 ? -12.008 1.971 -1.776 1.00 96.00 88 ASN A CA 1
ATOM 702 C C . ASN A 1 88 ? -11.266 2.682 -0.641 1.00 96.00 88 ASN A C 1
ATOM 704 O O . ASN A 1 88 ? -10.594 2.027 0.157 1.00 96.00 88 ASN A O 1
ATOM 708 N N . PHE A 1 89 ? -11.364 4.008 -0.577 1.00 96.69 89 PHE A N 1
ATOM 709 C CA . PHE A 1 89 ? -10.683 4.803 0.441 1.00 96.69 89 PHE A CA 1
ATOM 710 C C . PHE A 1 89 ? -11.515 6.020 0.840 1.00 96.69 89 PHE A C 1
ATOM 712 O O . PHE A 1 89 ? -12.222 6.598 0.015 1.00 96.69 89 PHE A O 1
ATOM 719 N N . SER A 1 90 ? -11.386 6.406 2.103 1.00 96.31 90 SER A N 1
ATOM 720 C CA . SER A 1 90 ? -11.965 7.603 2.708 1.00 96.31 90 SER A CA 1
ATOM 721 C C . SER A 1 90 ? -11.117 8.001 3.916 1.00 96.31 90 SER A C 1
ATOM 723 O O . SER A 1 90 ? -10.232 7.249 4.335 1.00 96.31 90 SER A O 1
ATOM 725 N N . PHE A 1 91 ? -11.383 9.176 4.486 1.00 96.81 91 PHE A N 1
ATOM 726 C CA . PHE A 1 91 ? -10.963 9.427 5.861 1.00 96.81 91 PHE A CA 1
ATOM 727 C C . PHE A 1 91 ? -11.751 8.521 6.817 1.00 96.81 91 PHE A C 1
ATOM 729 O O . PHE A 1 91 ? -12.898 8.186 6.495 1.00 96.81 91 PHE A O 1
ATOM 736 N N . PRO A 1 92 ? -11.149 8.115 7.950 1.00 95.25 92 PRO A N 1
ATOM 737 C CA . PRO A 1 92 ? -11.897 7.459 9.007 1.00 95.25 92 PRO A CA 1
ATOM 738 C C . PRO A 1 92 ? -12.939 8.426 9.583 1.00 95.25 92 PRO A C 1
ATOM 740 O O . PRO A 1 92 ? -12.679 9.627 9.695 1.00 95.25 92 PRO A O 1
ATOM 743 N N . ASP A 1 93 ? -14.113 7.911 9.928 1.00 93.56 93 ASP A N 1
ATOM 744 C CA . ASP A 1 93 ? -15.209 8.675 10.528 1.00 93.56 93 ASP A CA 1
ATOM 745 C C . ASP A 1 93 ? -15.197 8.648 12.067 1.00 93.56 93 ASP A C 1
ATOM 747 O O . ASP A 1 93 ? -15.977 9.353 12.710 1.00 93.56 93 ASP A O 1
ATOM 751 N N . GLY A 1 94 ? -14.271 7.886 12.659 1.00 92.31 94 GLY A N 1
ATOM 752 C CA . GLY A 1 94 ? -14.080 7.761 14.101 1.00 92.31 94 GLY A CA 1
ATOM 753 C C . GLY A 1 94 ? -14.926 6.665 14.746 1.00 92.31 94 GLY A C 1
ATOM 754 O O . GLY A 1 94 ? -14.763 6.409 15.939 1.00 92.31 94 GLY A O 1
ATOM 755 N N . ASN A 1 95 ? -15.802 5.998 13.991 1.00 94.56 95 ASN A N 1
ATOM 756 C CA . ASN A 1 95 ? -16.591 4.863 14.468 1.00 94.56 95 ASN A CA 1
ATOM 757 C C . ASN A 1 95 ? -15.959 3.517 14.105 1.00 94.56 95 ASN A C 1
ATOM 759 O O . ASN A 1 95 ? -16.533 2.472 14.424 1.00 94.56 95 ASN A O 1
ATOM 763 N N . GLU A 1 96 ? -14.795 3.512 13.450 1.00 92.75 96 GLU A N 1
ATOM 764 C CA . GLU A 1 96 ? -14.088 2.286 13.109 1.00 92.75 96 GLU A CA 1
ATOM 765 C C . GLU A 1 96 ? -13.769 1.473 14.365 1.00 92.75 96 GLU A C 1
ATOM 767 O O . GLU A 1 96 ? -13.199 1.967 15.337 1.00 92.75 96 GLU A O 1
ATOM 772 N N . GLN A 1 97 ? -14.117 0.190 14.324 1.00 92.94 97 GLN A N 1
ATOM 773 C CA . GLN A 1 97 ? -13.840 -0.749 15.401 1.00 92.94 97 GLN A CA 1
ATOM 774 C C . GLN A 1 97 ? -12.825 -1.780 14.932 1.00 92.94 97 GLN A C 1
ATOM 776 O O . GLN A 1 97 ? -12.918 -2.316 13.824 1.00 92.94 97 GLN A O 1
ATOM 781 N N . ILE A 1 98 ? -11.875 -2.099 15.807 1.00 93.44 98 ILE A N 1
ATOM 782 C CA . ILE A 1 98 ? -11.003 -3.253 15.608 1.00 93.44 98 ILE A CA 1
ATOM 783 C C . ILE A 1 98 ? -11.881 -4.502 15.670 1.00 93.44 98 ILE A C 1
ATOM 785 O O . ILE A 1 98 ? -12.671 -4.678 16.599 1.00 93.44 98 ILE A O 1
ATOM 789 N N . HIS A 1 99 ? -11.748 -5.377 14.675 1.00 92.81 99 HIS A N 1
ATOM 790 C CA . HIS A 1 99 ? -12.481 -6.635 14.680 1.00 92.81 99 HIS A CA 1
ATOM 791 C C . HIS A 1 99 ? -12.093 -7.456 15.926 1.00 92.81 99 HIS A C 1
ATOM 793 O O . HIS A 1 99 ? -10.896 -7.574 16.195 1.00 92.81 99 HIS A O 1
ATOM 799 N N . PRO A 1 100 ? -13.042 -8.063 16.666 1.00 94.56 100 PRO A N 1
ATOM 800 C CA . PRO A 1 100 ? -12.740 -8.764 17.918 1.00 94.56 100 PRO A CA 1
ATOM 801 C C . PRO A 1 100 ? -11.664 -9.852 17.795 1.00 94.56 100 PRO A C 1
ATOM 803 O O . PRO A 1 100 ? -10.875 -10.047 18.712 1.00 94.56 100 PRO A O 1
ATOM 806 N N . GLU A 1 101 ? -11.580 -10.521 16.642 1.00 94.19 101 GLU A N 1
ATOM 807 C CA . GLU A 1 101 ? -10.548 -11.538 16.366 1.00 94.19 101 GLU A CA 1
ATOM 808 C C . GLU A 1 101 ? -9.127 -10.972 16.220 1.00 94.19 101 GLU A C 1
ATOM 810 O O . GLU A 1 101 ? -8.169 -11.735 16.195 1.00 94.19 101 GLU A O 1
ATOM 815 N N . LEU A 1 102 ? -8.978 -9.652 16.098 1.00 93.75 102 LEU A N 1
ATOM 816 C CA . LEU A 1 102 ? -7.686 -8.968 15.998 1.00 93.75 102 LEU A CA 1
ATOM 817 C C . LEU A 1 102 ? -7.232 -8.379 17.345 1.00 93.75 102 LEU A C 1
ATOM 819 O O . LEU A 1 102 ? -6.170 -7.753 17.405 1.00 93.75 102 LEU A O 1
ATOM 823 N N . LEU A 1 103 ? -8.012 -8.569 18.417 1.00 95.81 103 LEU A N 1
ATOM 824 C CA . LEU A 1 103 ? -7.641 -8.173 19.777 1.00 95.81 103 LEU A CA 1
ATOM 825 C C . LEU A 1 103 ? -6.574 -9.115 20.347 1.00 95.81 103 LEU A C 1
ATOM 827 O O . LEU A 1 103 ? -6.622 -10.328 20.141 1.00 95.81 103 LEU A O 1
ATOM 831 N N . GLY A 1 104 ? -5.615 -8.561 21.089 1.00 96.25 104 GLY A N 1
ATOM 832 C CA . GLY A 1 104 ? -4.461 -9.294 21.601 1.00 96.25 104 GLY A CA 1
ATOM 833 C C . GLY A 1 104 ? -3.208 -9.139 20.738 1.00 96.25 104 GLY A C 1
ATOM 834 O O . GLY A 1 104 ? -3.072 -8.206 19.948 1.00 96.25 104 GLY A O 1
ATOM 835 N N . THR A 1 105 ? -2.237 -10.035 20.938 1.00 97.81 105 THR A N 1
ATOM 836 C CA . THR A 1 105 ? -0.929 -9.968 20.268 1.00 97.81 105 THR A CA 1
ATOM 837 C C . THR A 1 105 ? -0.778 -11.077 19.237 1.00 97.81 105 THR A C 1
ATOM 839 O O . THR A 1 105 ? -0.842 -12.256 19.579 1.00 97.81 105 THR A O 1
ATOM 842 N N . PHE A 1 106 ? -0.487 -10.696 17.995 1.00 96.88 106 PHE A N 1
ATOM 843 C CA . PHE A 1 106 ? -0.238 -11.620 16.892 1.00 96.88 106 PHE A CA 1
ATOM 844 C C . PHE A 1 106 ? 1.149 -11.374 16.321 1.00 96.88 106 PHE A C 1
ATOM 846 O O . PHE A 1 106 ? 1.522 -10.240 16.024 1.00 96.88 106 PHE A O 1
ATOM 853 N N . ASN A 1 107 ? 1.915 -12.446 16.156 1.00 96.50 107 ASN A N 1
ATOM 854 C CA . ASN A 1 107 ? 3.208 -12.394 15.496 1.00 96.50 107 ASN A CA 1
ATOM 855 C C . ASN A 1 107 ? 3.054 -12.912 14.063 1.00 96.50 107 ASN A C 1
ATOM 857 O O . ASN A 1 107 ? 2.811 -14.100 13.858 1.00 96.50 107 ASN A O 1
ATOM 861 N N . PHE A 1 108 ? 3.190 -12.021 13.083 1.00 94.88 108 PHE A N 1
ATOM 862 C CA . PHE A 1 108 ? 3.144 -12.365 11.661 1.00 94.88 108 PHE A CA 1
ATOM 863 C C . PHE A 1 108 ? 4.512 -12.793 11.109 1.00 94.88 108 PHE A C 1
ATOM 865 O O . PHE A 1 108 ? 4.614 -13.182 9.945 1.00 94.88 108 PHE A O 1
ATOM 872 N N . GLY A 1 109 ? 5.561 -12.736 11.933 1.00 96.19 109 GLY A N 1
ATOM 873 C CA . GLY A 1 109 ? 6.938 -12.980 11.533 1.00 96.19 109 GLY A CA 1
ATOM 874 C C . GLY A 1 109 ? 7.442 -11.920 10.556 1.00 96.19 109 GLY A C 1
ATOM 875 O O . GLY A 1 109 ? 7.033 -10.756 10.589 1.00 96.19 109 GLY A O 1
ATOM 876 N N . ARG A 1 110 ? 8.336 -12.334 9.656 1.00 96.50 110 ARG A N 1
ATOM 877 C CA . ARG A 1 110 ? 8.939 -11.442 8.664 1.00 96.50 110 ARG A CA 1
ATOM 878 C C . ARG A 1 110 ? 7.978 -11.130 7.534 1.00 96.50 110 ARG A C 1
ATOM 880 O O . ARG A 1 110 ? 7.652 -12.007 6.736 1.00 96.50 110 ARG A O 1
ATOM 887 N N . ILE A 1 111 ? 7.641 -9.854 7.390 1.00 96.38 111 ILE A N 1
ATOM 888 C CA . ILE A 1 111 ? 6.885 -9.351 6.244 1.00 96.38 111 ILE A CA 1
ATOM 889 C C . ILE A 1 111 ? 7.688 -8.293 5.486 1.00 96.38 111 ILE A C 1
ATOM 891 O O . ILE A 1 111 ? 8.606 -7.669 6.023 1.00 96.38 111 ILE A O 1
ATOM 895 N N . LEU A 1 112 ? 7.367 -8.120 4.202 1.00 96.31 112 LEU A N 1
ATOM 896 C CA . LEU A 1 112 ? 8.012 -7.124 3.349 1.00 96.31 112 LEU A CA 1
ATOM 897 C C . LEU A 1 112 ? 7.689 -5.715 3.868 1.00 96.31 112 LEU A C 1
ATOM 899 O O . LEU A 1 112 ? 6.526 -5.323 3.898 1.00 96.31 112 LEU A O 1
ATOM 903 N N . LYS A 1 113 ? 8.721 -4.948 4.221 1.00 95.44 113 LYS A N 1
ATOM 904 C CA . LYS A 1 113 ? 8.610 -3.538 4.611 1.00 95.44 113 LYS A CA 1
ATOM 905 C C . LYS A 1 113 ? 8.653 -2.626 3.394 1.00 95.44 113 LYS A C 1
ATOM 907 O O . LYS A 1 113 ? 7.797 -1.765 3.211 1.00 95.44 113 LYS A O 1
ATOM 912 N N . LYS A 1 114 ? 9.687 -2.792 2.566 1.00 95.62 114 LYS A N 1
ATOM 913 C CA . LYS A 1 114 ? 9.976 -1.884 1.454 1.00 95.62 114 LYS A CA 1
ATOM 914 C C . LYS A 1 114 ? 10.842 -2.554 0.396 1.00 95.62 114 LYS A C 1
ATOM 916 O O . LYS A 1 114 ? 11.678 -3.398 0.697 1.00 95.62 114 LYS A O 1
ATOM 921 N N . MET A 1 115 ? 10.663 -2.138 -0.854 1.00 95.31 115 MET A N 1
ATOM 922 C CA . MET A 1 115 ? 11.592 -2.449 -1.939 1.00 95.31 115 MET A CA 1
ATOM 923 C C . MET A 1 115 ? 12.481 -1.238 -2.222 1.00 95.31 115 MET A C 1
ATOM 925 O O . MET A 1 115 ? 11.984 -0.131 -2.437 1.00 95.31 115 MET A O 1
ATOM 929 N N . HIS A 1 116 ? 13.791 -1.462 -2.251 1.00 94.62 116 HIS A N 1
ATOM 930 C CA . HIS A 1 116 ? 14.806 -0.462 -2.565 1.00 94.62 116 HIS A CA 1
ATOM 931 C C . HIS A 1 116 ? 15.290 -0.653 -3.995 1.00 94.62 116 HIS A C 1
ATOM 933 O O . HIS A 1 116 ? 15.846 -1.700 -4.325 1.00 94.62 116 HIS A O 1
ATOM 939 N N . PHE A 1 117 ? 15.085 0.358 -4.835 1.00 92.75 117 PHE A N 1
ATOM 940 C CA . PHE A 1 117 ? 15.570 0.384 -6.213 1.00 92.75 117 PHE A CA 1
ATOM 941 C C . PHE A 1 117 ? 16.922 1.092 -6.238 1.00 92.75 117 PHE A C 1
ATOM 943 O O . PHE A 1 117 ? 17.001 2.285 -5.952 1.00 92.75 117 PHE A O 1
ATOM 950 N N . ILE A 1 118 ? 17.984 0.349 -6.542 1.00 93.88 118 ILE A N 1
ATOM 951 C CA . ILE A 1 118 ? 19.363 0.842 -6.491 1.00 93.88 118 ILE A CA 1
ATOM 952 C C . ILE A 1 118 ? 19.942 0.785 -7.896 1.00 93.88 118 ILE A C 1
ATOM 954 O O . ILE A 1 118 ? 19.999 -0.289 -8.504 1.00 93.88 118 ILE A O 1
ATOM 958 N N . GLN A 1 119 ? 20.363 1.941 -8.413 1.00 93.69 119 GLN A N 1
ATOM 959 C CA . GLN A 1 119 ? 21.009 2.033 -9.717 1.00 93.69 119 GLN A CA 1
ATOM 960 C C . GLN A 1 119 ? 22.298 1.210 -9.723 1.00 93.69 119 GLN A C 1
ATOM 962 O O . GLN A 1 119 ? 23.176 1.389 -8.883 1.00 93.69 119 GLN A O 1
ATOM 967 N N . ASP A 1 120 ? 22.402 0.312 -10.696 1.00 94.38 120 ASP A N 1
ATOM 968 C CA . ASP A 1 120 ? 23.575 -0.523 -10.904 1.00 94.38 120 ASP A CA 1
ATOM 969 C C . ASP A 1 120 ? 23.632 -0.958 -12.378 1.00 94.38 120 ASP A C 1
ATOM 971 O O . ASP A 1 120 ? 22.777 -1.731 -12.822 1.00 94.38 120 ASP A O 1
ATOM 975 N N . PRO A 1 121 ? 24.649 -0.532 -13.147 1.00 92.06 121 PRO A N 1
ATOM 976 C CA . PRO A 1 121 ? 24.813 -0.935 -14.544 1.00 92.06 121 PRO A CA 1
ATOM 977 C C . PRO A 1 121 ? 24.824 -2.456 -14.772 1.00 92.06 121 PRO A C 1
ATOM 979 O O . PRO A 1 121 ? 24.457 -2.918 -15.854 1.00 92.06 121 PRO A O 1
ATOM 982 N N . LYS A 1 122 ? 25.228 -3.243 -13.763 1.00 92.81 122 LYS A N 1
ATOM 983 C CA . LYS A 1 122 ? 25.268 -4.715 -13.810 1.00 92.81 122 LYS A CA 1
ATOM 984 C C . LYS A 1 122 ? 23.997 -5.380 -13.272 1.00 92.81 122 LYS A C 1
ATOM 986 O O . LYS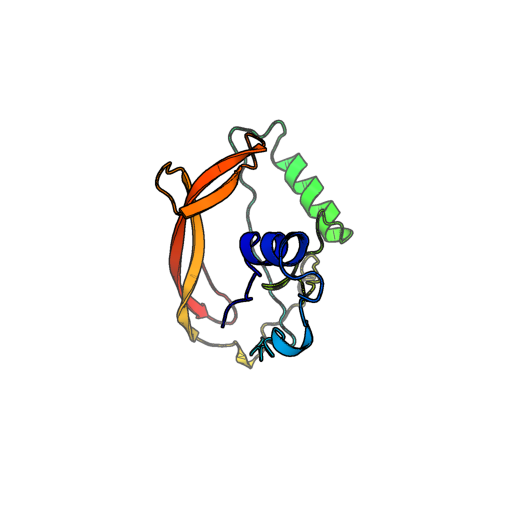 A 1 122 ? 23.948 -6.603 -13.171 1.00 92.81 122 LYS A O 1
ATOM 991 N N . GLY A 1 123 ? 22.989 -4.601 -12.892 1.00 89.56 123 GLY A N 1
ATOM 992 C CA . GLY A 1 123 ? 21.741 -5.114 -12.349 1.00 89.56 123 GLY A CA 1
ATOM 993 C C . GLY A 1 123 ? 20.859 -5.806 -13.392 1.00 89.56 123 GLY A C 1
ATOM 994 O O . GLY A 1 123 ? 21.028 -5.621 -14.592 1.00 89.56 123 GLY A O 1
ATOM 995 N N . ASN A 1 124 ? 19.899 -6.607 -12.934 1.00 91.69 124 ASN A N 1
ATOM 996 C CA . ASN A 1 124 ? 19.027 -7.413 -13.802 1.00 91.69 124 ASN A CA 1
ATOM 997 C C . ASN A 1 124 ? 17.609 -6.840 -13.937 1.00 91.69 124 ASN A C 1
ATOM 999 O O . ASN A 1 124 ? 16.731 -7.496 -14.493 1.00 91.69 124 ASN A O 1
ATOM 1003 N N . VAL A 1 125 ? 17.366 -5.645 -13.396 1.00 92.69 125 VAL A N 1
ATOM 1004 C CA . VAL A 1 125 ? 16.064 -4.976 -13.428 1.00 92.69 125 VAL A CA 1
ATOM 1005 C C . VAL A 1 125 ? 16.218 -3.623 -14.102 1.00 92.69 125 VAL A C 1
ATOM 1007 O O . VAL A 1 125 ? 17.200 -2.917 -13.886 1.00 92.69 125 VAL A O 1
ATOM 1010 N N . GLU A 1 126 ? 15.222 -3.260 -14.900 1.00 93.31 126 GLU A N 1
ATOM 1011 C CA . GLU A 1 126 ? 15.101 -1.946 -15.515 1.00 93.31 126 GLU A CA 1
ATOM 1012 C C . GLU A 1 126 ? 13.800 -1.299 -15.044 1.00 93.31 126 GLU A C 1
ATOM 1014 O O . GLU A 1 126 ? 12.752 -1.947 -15.003 1.00 93.31 126 GLU A O 1
ATOM 1019 N N . TRP A 1 127 ? 13.854 -0.024 -14.674 1.00 92.44 127 TRP A N 1
ATOM 1020 C CA . TRP A 1 127 ? 12.664 0.755 -14.344 1.00 92.44 127 TRP A CA 1
ATOM 1021 C C . TRP A 1 127 ? 12.740 2.130 -14.984 1.00 92.44 127 TRP A C 1
ATOM 1023 O O . TRP A 1 127 ? 13.817 2.668 -15.235 1.00 92.44 127 TRP A O 1
ATOM 1033 N N . LYS A 1 128 ? 11.570 2.711 -15.245 1.00 91.31 128 LYS A N 1
ATOM 1034 C CA . LYS A 1 128 ? 11.493 4.113 -15.628 1.00 91.31 128 LYS A CA 1
ATOM 1035 C C . LYS A 1 128 ? 11.671 4.947 -14.371 1.00 91.31 128 LYS A C 1
ATOM 1037 O O . LYS A 1 128 ? 10.853 4.873 -13.456 1.00 91.31 128 LYS A O 1
ATOM 1042 N N . ASP A 1 129 ? 12.745 5.709 -14.328 1.00 86.31 129 ASP A N 1
ATOM 1043 C CA . ASP A 1 129 ? 12.992 6.632 -13.244 1.00 86.31 129 ASP A CA 1
ATOM 1044 C C . ASP A 1 129 ? 11.963 7.761 -13.274 1.00 86.31 129 ASP A C 1
ATOM 1046 O O . ASP A 1 129 ? 11.721 8.383 -14.312 1.00 86.31 129 ASP A O 1
ATOM 1050 N N . ASN A 1 130 ? 11.334 8.010 -12.128 1.00 79.50 130 ASN A N 1
ATOM 1051 C CA . ASN A 1 130 ? 10.298 9.031 -12.025 1.00 79.50 130 ASN A CA 1
ATOM 1052 C C . ASN A 1 130 ? 10.880 10.436 -12.222 1.00 79.50 130 ASN A C 1
ATOM 1054 O O . ASN A 1 130 ? 10.154 11.337 -12.638 1.00 79.50 130 ASN A O 1
ATOM 1058 N N . GLU A 1 131 ? 12.177 10.616 -11.966 1.00 79.50 131 GLU A N 1
ATOM 1059 C CA . GLU A 1 131 ? 12.839 11.914 -12.024 1.00 79.50 131 GLU A CA 1
ATOM 1060 C C . GLU A 1 131 ? 13.316 12.258 -13.436 1.00 79.50 131 GLU A C 1
ATOM 1062 O O . GLU A 1 131 ? 12.858 13.223 -14.039 1.00 79.50 131 GLU A O 1
ATOM 1067 N N . SER A 1 132 ? 14.217 11.450 -13.989 1.00 82.31 132 SER A N 1
ATOM 1068 C CA . SER A 1 132 ? 14.810 11.659 -15.310 1.00 82.31 132 SER A CA 1
ATOM 1069 C C . SER A 1 132 ? 13.909 11.206 -16.459 1.00 82.31 132 SER A C 1
ATOM 1071 O O . SER A 1 132 ? 14.217 11.492 -17.615 1.00 82.31 132 SER A O 1
ATOM 1073 N N . GLN A 1 133 ? 12.830 10.465 -16.167 1.00 85.88 133 GLN A N 1
ATOM 1074 C CA . GLN A 1 133 ? 11.975 9.781 -17.147 1.00 85.88 133 GLN A CA 1
ATOM 1075 C C . GLN A 1 133 ? 12.730 8.788 -18.051 1.00 85.88 133 GLN A C 1
ATOM 1077 O O . GLN A 1 133 ? 12.146 8.250 -18.997 1.00 85.88 133 GLN A O 1
ATOM 1082 N N . LYS A 1 134 ? 14.005 8.510 -17.753 1.00 90.19 134 LYS A N 1
ATOM 1083 C CA . LYS A 1 134 ? 14.843 7.548 -18.466 1.00 90.19 134 LYS A CA 1
ATOM 1084 C C . LYS A 1 134 ? 14.664 6.160 -17.873 1.00 90.19 134 LYS A C 1
ATOM 1086 O O . LYS A 1 134 ? 14.282 5.995 -16.717 1.00 90.19 134 LYS A O 1
ATOM 1091 N N . ILE A 1 135 ? 14.960 5.153 -18.682 1.00 91.00 135 ILE A N 1
ATOM 1092 C CA . ILE A 1 135 ? 15.063 3.783 -18.193 1.00 91.00 135 ILE A CA 1
ATOM 1093 C C . ILE A 1 135 ? 16.420 3.648 -17.500 1.00 91.00 135 ILE A C 1
ATOM 1095 O O . ILE A 1 135 ? 17.460 3.881 -18.116 1.00 91.00 135 ILE A O 1
ATOM 1099 N N . ILE A 1 136 ? 16.396 3.311 -16.213 1.00 93.19 136 ILE A N 1
ATOM 1100 C CA . ILE A 1 136 ? 17.576 3.039 -15.397 1.00 93.19 136 ILE A CA 1
ATOM 1101 C C . ILE A 1 136 ? 17.670 1.536 -15.172 1.00 93.19 136 ILE A C 1
ATOM 1103 O O . ILE A 1 136 ? 16.667 0.870 -14.919 1.00 93.19 136 ILE A O 1
ATOM 1107 N N . LYS A 1 137 ? 18.898 1.020 -15.248 1.00 95.56 137 LYS A N 1
ATOM 1108 C CA . LYS A 1 137 ? 19.236 -0.363 -14.925 1.00 95.56 137 LYS A CA 1
ATOM 1109 C C . LYS A 1 137 ? 19.792 -0.462 -13.506 1.00 95.56 137 LYS A C 1
ATOM 1111 O O . LYS A 1 137 ? 20.548 0.408 -13.061 1.00 95.56 137 LYS A O 1
ATOM 1116 N N . GLY A 1 138 ? 19.417 -1.519 -12.797 1.00 95.00 138 GLY A N 1
ATOM 1117 C CA . GLY A 1 138 ? 19.837 -1.730 -11.422 1.00 95.00 138 GLY A CA 1
ATOM 1118 C C . GLY A 1 138 ? 19.304 -2.997 -10.775 1.00 95.00 138 GLY A C 1
ATOM 1119 O O . GLY A 1 138 ? 18.898 -3.954 -11.442 1.00 95.00 138 GLY A O 1
ATOM 1120 N N . ARG A 1 139 ? 19.359 -3.020 -9.446 1.00 94.62 139 ARG A N 1
ATOM 1121 C CA . ARG A 1 139 ? 18.892 -4.135 -8.616 1.00 94.62 139 ARG A CA 1
ATOM 1122 C C . ARG A 1 139 ? 17.783 -3.664 -7.686 1.00 94.62 139 ARG A C 1
ATOM 1124 O O . ARG A 1 139 ? 17.702 -2.485 -7.345 1.00 94.62 139 ARG A O 1
ATOM 1131 N N . VAL A 1 140 ? 16.963 -4.614 -7.253 1.00 94.44 140 VAL A N 1
ATOM 1132 C CA . VAL A 1 140 ? 15.930 -4.389 -6.242 1.00 94.44 140 VAL A CA 1
ATOM 1133 C C . VAL A 1 140 ? 16.292 -5.198 -5.005 1.00 94.44 140 VAL A C 1
ATOM 1135 O O . VAL A 1 140 ? 16.500 -6.406 -5.107 1.00 94.44 140 VAL A O 1
ATOM 1138 N N . LEU A 1 141 ? 16.384 -4.537 -3.853 1.00 94.75 141 LEU A N 1
ATOM 1139 C CA . LEU A 1 141 ? 16.581 -5.189 -2.559 1.00 94.75 141 LEU A CA 1
ATOM 1140 C C . LEU A 1 141 ? 15.291 -5.112 -1.746 1.00 94.75 141 LEU A C 1
ATOM 1142 O O . LEU A 1 141 ? 14.679 -4.051 -1.643 1.00 94.75 141 LEU A O 1
ATOM 1146 N N . ALA A 1 142 ? 14.883 -6.238 -1.171 1.00 96.50 142 ALA A N 1
ATOM 1147 C CA . ALA A 1 142 ? 13.736 -6.305 -0.278 1.00 96.50 142 ALA A CA 1
ATOM 1148 C C . ALA A 1 142 ? 14.193 -6.099 1.172 1.00 96.50 142 ALA A C 1
ATOM 1150 O O . ALA A 1 142 ? 15.040 -6.835 1.675 1.00 96.50 142 ALA A O 1
ATOM 1151 N N . GLU A 1 143 ? 13.622 -5.099 1.833 1.00 97.19 143 GLU A N 1
ATOM 1152 C CA . GLU A 1 143 ? 13.721 -4.894 3.275 1.00 97.19 143 GLU A CA 1
ATOM 1153 C C . GLU A 1 143 ? 12.535 -5.586 3.947 1.00 97.19 143 GLU A C 1
ATOM 1155 O O . GLU A 1 143 ? 11.385 -5.372 3.555 1.00 97.19 143 GLU A O 1
ATOM 1160 N N . PHE A 1 144 ? 12.817 -6.397 4.962 1.00 96.62 144 PHE A N 1
ATOM 1161 C CA . PHE A 1 144 ? 11.819 -7.093 5.771 1.00 96.62 144 PHE A CA 1
ATOM 1162 C C . PHE A 1 144 ? 11.876 -6.594 7.211 1.00 96.62 144 PHE A C 1
ATOM 1164 O O . PHE A 1 144 ? 12.937 -6.182 7.681 1.00 96.62 144 PHE A O 1
ATOM 1171 N N . PHE A 1 145 ? 10.755 -6.681 7.917 1.00 96.38 145 PHE A N 1
ATOM 1172 C CA . PHE A 1 145 ? 10.688 -6.417 9.351 1.00 96.38 145 PHE A CA 1
ATOM 1173 C C . PHE A 1 145 ? 9.854 -7.483 10.060 1.00 96.38 145 PHE A C 1
ATOM 1175 O O . PHE A 1 145 ? 9.025 -8.144 9.433 1.00 96.38 145 PHE A O 1
ATOM 1182 N N . GLU A 1 146 ? 10.099 -7.658 11.358 1.00 96.69 146 GLU A N 1
ATOM 1183 C CA . GLU A 1 146 ? 9.283 -8.520 12.213 1.00 96.69 146 GLU A CA 1
ATOM 1184 C C . GLU A 1 146 ? 7.982 -7.785 12.551 1.00 96.69 146 GLU A C 1
ATOM 1186 O O . GLU A 1 146 ? 7.989 -6.800 13.293 1.00 96.69 146 GLU A O 1
ATOM 1191 N N . ALA A 1 147 ? 6.867 -8.240 11.985 1.00 96.62 147 ALA A N 1
ATOM 1192 C CA . ALA A 1 147 ? 5.571 -7.619 12.192 1.00 96.62 147 ALA A CA 1
ATOM 1193 C C . ALA A 1 147 ? 4.839 -8.261 13.366 1.00 96.62 147 ALA A C 1
ATOM 1195 O O . ALA A 1 147 ? 4.400 -9.411 13.315 1.00 96.62 147 ALA A O 1
ATOM 1196 N N . ILE A 1 148 ? 4.667 -7.465 14.417 1.00 96.75 148 ILE A N 1
ATOM 1197 C CA . ILE A 1 148 ? 3.856 -7.815 15.577 1.00 96.75 148 ILE A CA 1
ATOM 1198 C C . ILE A 1 148 ? 2.660 -6.871 15.602 1.00 96.75 148 ILE A C 1
ATOM 1200 O O . ILE A 1 148 ? 2.825 -5.652 15.655 1.00 96.75 148 ILE A O 1
ATOM 1204 N N . MET A 1 149 ? 1.462 -7.445 15.576 1.00 97.19 149 MET A N 1
ATOM 1205 C CA . MET A 1 149 ? 0.216 -6.721 15.783 1.00 97.19 149 MET A CA 1
ATOM 1206 C C . MET A 1 149 ? -0.161 -6.766 17.253 1.00 97.19 149 MET A C 1
ATOM 1208 O O . MET A 1 149 ? -0.086 -7.825 17.879 1.00 97.19 149 MET A O 1
ATOM 1212 N N . ARG A 1 150 ? -0.582 -5.626 17.793 1.00 97.19 150 ARG A N 1
ATOM 1213 C CA . ARG A 1 150 ? -1.165 -5.518 19.130 1.00 97.19 150 ARG A CA 1
ATOM 1214 C C . ARG A 1 150 ? -2.474 -4.771 19.012 1.00 97.19 150 ARG A C 1
ATOM 1216 O O . ARG A 1 150 ? -2.466 -3.634 18.547 1.00 97.19 150 ARG A O 1
ATOM 1223 N N . ASP A 1 151 ? -3.562 -5.433 19.383 1.00 96.06 151 ASP A N 1
ATOM 1224 C CA . ASP A 1 151 ? -4.914 -4.877 19.368 1.00 96.06 151 ASP A CA 1
ATOM 1225 C C . ASP A 1 151 ? -5.236 -4.217 18.019 1.00 96.06 151 ASP A C 1
ATOM 1227 O O . ASP A 1 151 ? -5.509 -3.026 17.927 1.00 96.06 151 ASP A O 1
ATOM 1231 N N . GLY A 1 152 ? -5.096 -4.982 16.932 1.00 94.62 152 GLY A N 1
ATOM 1232 C CA . GLY A 1 152 ? -5.326 -4.500 15.565 1.00 94.62 152 GLY A CA 1
ATOM 1233 C C . GLY A 1 152 ? -4.274 -3.536 14.994 1.00 94.62 152 GLY A C 1
ATOM 1234 O O . GLY A 1 152 ? -4.347 -3.206 13.812 1.00 94.62 152 GLY A O 1
ATOM 1235 N N . VAL A 1 153 ? -3.278 -3.099 15.774 1.00 95.62 153 VAL A N 1
ATOM 1236 C CA . VAL A 1 153 ? -2.270 -2.119 15.334 1.00 95.62 153 VAL A CA 1
ATOM 1237 C C . VAL A 1 153 ? -0.942 -2.794 15.008 1.00 95.62 153 VAL A C 1
ATOM 1239 O O . VAL A 1 153 ? -0.347 -3.465 15.851 1.00 95.62 153 VAL A O 1
ATOM 1242 N N . VAL A 1 154 ? -0.432 -2.549 13.799 1.00 95.94 154 VAL A N 1
ATOM 1243 C CA . VAL A 1 154 ? 0.931 -2.907 13.376 1.00 95.94 154 VAL A CA 1
ATOM 1244 C C . VAL A 1 154 ? 1.759 -1.630 13.259 1.00 95.94 154 VAL A C 1
ATOM 1246 O O . VAL A 1 154 ? 1.338 -0.677 12.610 1.00 95.94 154 VAL A O 1
ATOM 1249 N N . ARG A 1 155 ? 2.943 -1.606 13.881 1.00 91.06 155 ARG A N 1
ATOM 1250 C CA . ARG A 1 155 ? 3.902 -0.494 13.773 1.00 91.06 155 ARG A CA 1
ATOM 1251 C C . ARG A 1 155 ? 5.087 -0.920 12.907 1.00 91.06 155 ARG A C 1
ATOM 1253 O O . ARG A 1 155 ? 5.661 -1.980 13.155 1.00 91.06 155 ARG A O 1
ATOM 1260 N N . CYS A 1 156 ? 5.421 -0.100 11.913 1.00 83.19 156 CYS A N 1
ATOM 1261 C CA . CYS A 1 156 ? 6.426 -0.375 10.879 1.00 83.19 156 CYS A CA 1
ATOM 1262 C C . CYS A 1 156 ? 7.681 0.493 11.024 1.00 83.19 156 CYS A C 1
ATOM 1264 O O . CYS A 1 156 ? 7.549 1.647 11.483 1.00 83.19 156 CYS A O 1
#

Foldseek 3Di:
DDQDDPDPVQVVCCVPPNVPDDDDCVVRDDPDDDDDDDPDDDDDDDDDDDDPPDPDDPVVVVVVVQVCQQVVNDPDFDADPDPVGGDGGHPDPPPDAQDPVLAAKDWPAKDFDDKDWDADPPADDWDQDPVPSDIGGGYIDTDIDGWMGHSNDTDD

Radius of gyration: 22.41 Å; chains: 1; bounding box: 42×49×64 Å

Sequence (156 aa):
MGQSKIAVSTVKTWATQNPSGRYLINEDRSQRNHVVLKNVAYIIDFSLHLTTKATEPIDKYYAICSRRIERGQCFKQPCLGVREFTANFSFPDGNEQIHPELLGTFNFGRILKKMHFIQDPKGNVEWKDNESQKIIKGRVLAEFFEAIMRDGVVRC

InterPro domains:
  IPR021124 CRISPR-associated protein, Cas5 [PF09704] (8-154)

Secondary structure (DSSP, 8-state):
-PPPPPPHHHHHHHHHT-TT----TTTS----------S------------TT--S-HHHHHHHHHHHHHTT--SS--BSSSTTSBPP-----S-----GGG-SEEEEEEEEEEEEEEE-TT-SEEEE-TTT-SEEEEEEEEEEEEEEEETTEE--